Protein AF-A0A6J4H615-F1 (afdb_monomer_lite)

pLDDT: mean 82.43, std 14.55, range [52.75, 98.38]

Structure (mmCIF, N/CA/C/O backbone):
data_AF-A0A6J4H615-F1
#
_entry.id   AF-A0A6J4H615-F1
#
loop_
_atom_site.group_PDB
_atom_site.id
_atom_site.type_symbol
_atom_site.label_atom_id
_atom_site.label_alt_id
_atom_site.label_comp_id
_atom_site.label_asym_id
_atom_site.label_entity_id
_atom_site.label_seq_id
_atom_site.pdbx_PDB_ins_code
_atom_site.Cartn_x
_atom_site.Cartn_y
_atom_site.Cartn_z
_atom_site.occupancy
_atom_site.B_iso_or_equiv
_atom_site.auth_seq_id
_atom_site.auth_comp_id
_atom_site.auth_asym_id
_atom_site.auth_atom_id
_atom_site.pdbx_PDB_model_num
ATOM 1 N N . MET A 1 1 ? -16.030 -20.386 21.856 1.00 77.75 1 MET A N 1
ATOM 2 C CA . MET A 1 1 ? -17.276 -19.625 21.632 1.00 77.75 1 MET A CA 1
ATOM 3 C C . MET A 1 1 ? -18.401 -20.639 21.566 1.00 77.75 1 MET A C 1
ATOM 5 O O . MET A 1 1 ? -18.204 -21.669 20.930 1.00 77.75 1 MET A O 1
ATOM 9 N N . ARG A 1 2 ? -19.495 -20.436 22.300 1.00 85.88 2 ARG A N 1
ATOM 10 C CA . ARG A 1 2 ? -20.699 -21.267 22.154 1.00 85.88 2 ARG A CA 1
ATOM 11 C C . ARG A 1 2 ? -21.438 -20.882 20.863 1.00 85.88 2 ARG A C 1
ATOM 13 O O . ARG A 1 2 ? -21.139 -19.844 20.277 1.00 85.88 2 ARG A O 1
ATOM 20 N N . ALA A 1 3 ? -22.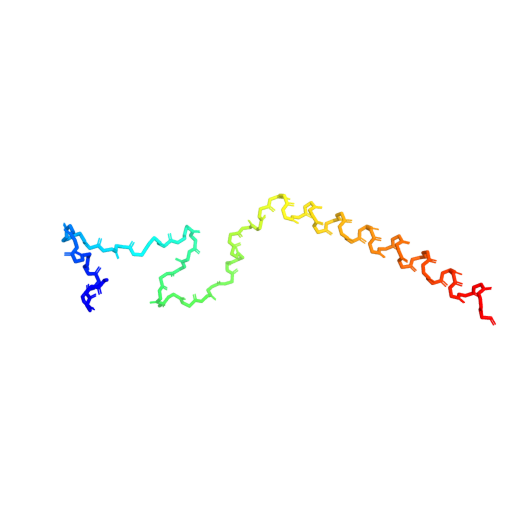367 -21.722 20.408 1.00 87.31 3 ALA A N 1
ATOM 21 C CA . ALA A 1 3 ? -23.106 -21.493 19.161 1.00 87.31 3 ALA A CA 1
ATOM 22 C C . ALA A 1 3 ? -23.955 -20.205 19.179 1.00 87.31 3 ALA A C 1
ATOM 24 O O . ALA A 1 3 ? -24.233 -19.641 18.130 1.00 87.31 3 ALA A O 1
ATOM 25 N N . ASP A 1 4 ? -24.314 -19.721 20.369 1.00 83.38 4 ASP A N 1
ATOM 26 C CA . ASP A 1 4 ? -25.015 -18.459 20.633 1.00 83.38 4 ASP A CA 1
ATOM 27 C C . ASP A 1 4 ? -24.085 -17.228 20.654 1.00 83.38 4 ASP A C 1
ATOM 29 O O . ASP A 1 4 ? -24.533 -16.114 20.902 1.00 83.38 4 ASP A O 1
ATOM 33 N N . GLY A 1 5 ? -22.780 -17.410 20.432 1.00 84.50 5 GLY A N 1
ATOM 34 C CA . GLY A 1 5 ? -21.793 -16.331 20.466 1.00 84.50 5 GLY A CA 1
ATOM 35 C C . GLY A 1 5 ? -21.274 -15.965 21.859 1.00 84.50 5 GLY A C 1
ATOM 36 O O . GLY A 1 5 ? -20.483 -15.028 22.003 1.00 84.50 5 GLY A O 1
ATOM 37 N N . THR A 1 6 ? -21.631 -16.736 22.88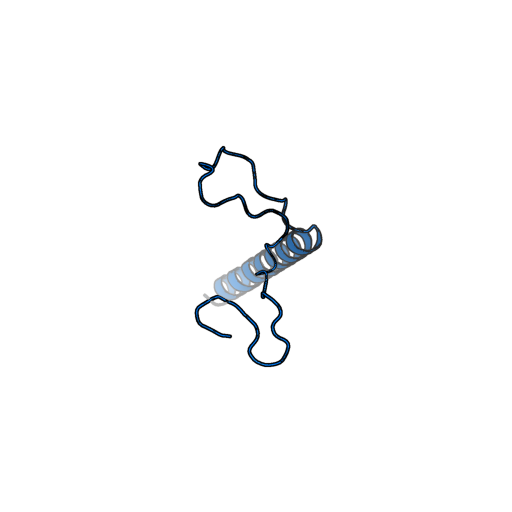8 1.00 92.12 6 THR A N 1
ATOM 38 C CA . THR A 1 6 ? -21.194 -16.488 24.267 1.00 92.12 6 THR A CA 1
ATOM 39 C C . THR A 1 6 ? -19.800 -17.073 24.552 1.00 92.12 6 THR A C 1
ATOM 41 O O . THR A 1 6 ? -19.439 -18.175 24.109 1.00 92.12 6 THR A O 1
ATOM 44 N N . CYS A 1 7 ? -18.988 -16.360 25.339 1.00 90.81 7 CYS A N 1
ATOM 45 C CA . CYS A 1 7 ? -17.710 -16.851 25.853 1.00 90.81 7 CYS A CA 1
ATOM 46 C C . CYS A 1 7 ? -17.932 -17.982 26.882 1.00 90.81 7 CYS A C 1
ATOM 48 O O . CYS A 1 7 ? -18.581 -17.755 27.906 1.00 90.81 7 CYS A O 1
ATOM 50 N N . PRO A 1 8 ? -17.372 -19.191 26.677 1.00 91.94 8 PRO A N 1
ATOM 51 C CA . PRO A 1 8 ? -17.596 -20.320 27.581 1.00 91.94 8 PRO A CA 1
ATOM 52 C C . PRO A 1 8 ? -16.951 -20.143 28.965 1.00 91.94 8 PRO A C 1
ATOM 54 O O . PRO A 1 8 ? -17.385 -20.803 29.904 1.00 91.94 8 PRO A O 1
ATOM 57 N N . THR A 1 9 ? -15.962 -19.253 29.099 1.00 91.81 9 THR A N 1
ATOM 58 C CA . THR A 1 9 ? -15.186 -19.057 30.335 1.00 91.81 9 THR A CA 1
ATOM 59 C C . THR A 1 9 ? -15.795 -18.015 31.270 1.00 91.81 9 THR A C 1
ATOM 61 O O . THR A 1 9 ? -15.811 -18.213 32.477 1.00 91.81 9 THR A O 1
ATOM 64 N N . CYS A 1 10 ? -16.286 -16.895 30.735 1.00 93.06 10 CYS A N 1
ATOM 65 C CA . CYS A 1 10 ? -16.777 -15.770 31.542 1.00 93.06 10 CYS A CA 1
ATOM 66 C C . CYS A 1 10 ? -18.246 -15.408 31.286 1.00 93.06 10 CYS A C 1
ATOM 68 O O . CYS A 1 10 ? -18.750 -14.474 31.899 1.00 93.06 10 CYS A O 1
ATOM 70 N N . GLY A 1 11 ? -18.930 -16.103 30.368 1.00 89.19 11 GLY A N 1
ATOM 71 C CA . GLY A 1 11 ? -20.353 -15.889 30.083 1.00 89.19 11 GLY A CA 1
ATOM 72 C C . GLY A 1 11 ? -20.683 -14.590 29.341 1.00 89.19 11 GLY A C 1
ATOM 73 O O . GLY A 1 11 ? -21.853 -14.284 29.150 1.00 89.19 11 GLY A O 1
ATOM 74 N N . ARG A 1 12 ? -19.678 -13.818 28.912 1.00 89.62 12 ARG A N 1
ATOM 75 C CA . ARG A 1 12 ? -19.886 -12.571 28.167 1.00 89.62 12 ARG A CA 1
ATOM 76 C C . ARG A 1 12 ? -20.248 -12.857 26.708 1.00 89.62 12 ARG A C 1
ATOM 78 O O . ARG A 1 12 ? -19.598 -13.694 26.079 1.00 89.62 12 ARG A O 1
ATOM 85 N N . VAL A 1 13 ? -21.225 -12.127 26.171 1.00 88.88 13 VAL A N 1
ATOM 86 C CA . VAL A 1 13 ? -21.513 -12.088 24.728 1.00 88.88 13 VAL A CA 1
ATOM 87 C C . VAL A 1 13 ? -20.345 -11.418 24.008 1.00 88.88 13 VAL A C 1
ATOM 89 O O . VAL A 1 13 ? -19.889 -10.343 24.408 1.00 88.88 13 VAL A O 1
ATOM 92 N N . LEU A 1 14 ? -19.814 -12.084 22.985 1.00 85.38 14 LEU A N 1
ATOM 93 C CA . LEU A 1 14 ? -18.757 -11.527 22.151 1.00 85.38 14 LEU A CA 1
ATOM 94 C C . LEU A 1 14 ? -19.400 -10.690 21.045 1.00 85.38 14 LEU A C 1
ATOM 96 O O . 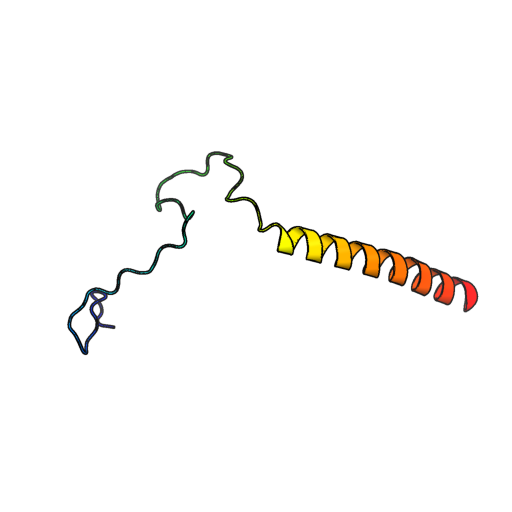LEU A 1 14 ? -19.715 -11.207 19.978 1.00 85.38 14 LEU A O 1
ATOM 100 N N . GLU A 1 15 ? -19.578 -9.396 21.299 1.00 79.00 15 GLU A N 1
ATOM 101 C CA . GLU A 1 15 ? -19.853 -8.440 20.228 1.00 79.00 15 GLU A CA 1
ATOM 102 C C . GLU A 1 15 ? -18.656 -8.461 19.270 1.00 79.00 15 GLU A C 1
ATOM 104 O O . GLU A 1 15 ? -17.536 -8.104 19.661 1.00 79.00 15 GLU A O 1
ATOM 109 N N . LEU A 1 16 ? -18.857 -8.909 18.024 1.00 71.88 16 LEU A N 1
ATOM 110 C CA . LEU A 1 16 ? -17.849 -8.689 16.995 1.00 71.88 16 LEU A CA 1
ATOM 111 C C . LEU A 1 16 ? -17.679 -7.178 16.886 1.00 71.88 16 LEU A C 1
ATOM 113 O O . LEU A 1 16 ? -18.614 -6.456 16.541 1.00 71.88 16 LEU A O 1
ATOM 117 N N . ARG A 1 17 ? -16.478 -6.697 17.219 1.00 70.81 17 ARG A N 1
ATOM 118 C CA . ARG A 1 17 ? -16.093 -5.309 16.988 1.00 70.81 17 ARG A CA 1
ATOM 119 C C . ARG A 1 17 ? -16.343 -5.035 15.509 1.00 70.81 17 ARG A C 1
ATOM 121 O O . ARG A 1 17 ? -15.576 -5.516 14.687 1.00 70.81 17 ARG A O 1
ATOM 128 N N . ARG A 1 18 ? -17.385 -4.268 15.197 1.00 66.75 18 ARG A N 1
ATOM 129 C CA . ARG A 1 18 ? -17.588 -3.679 13.876 1.00 66.75 18 ARG A CA 1
ATOM 130 C C . ARG A 1 18 ? -16.487 -2.633 13.665 1.00 66.75 18 ARG A C 1
ATOM 132 O O . ARG A 1 18 ? -16.409 -1.694 14.473 1.00 66.75 18 ARG A O 1
ATOM 139 N N . PRO A 1 19 ? -15.572 -2.799 12.693 1.00 66.44 19 PRO A N 1
ATOM 140 C CA . PRO A 1 19 ? -14.750 -1.712 12.206 1.00 66.44 19 PRO A CA 1
ATOM 141 C C . PRO A 1 19 ? -15.560 -0.420 12.039 1.00 66.44 19 PRO A C 1
ATOM 143 O O . PRO A 1 19 ? -16.668 -0.442 11.500 1.00 66.44 19 PRO A O 1
ATOM 146 N N . PRO A 1 20 ? -15.046 0.726 12.511 1.00 68.81 20 PRO A N 1
ATOM 147 C CA . PRO A 1 20 ? -15.685 2.000 12.218 1.00 68.81 20 PRO A CA 1
ATOM 148 C C . PRO A 1 20 ? -15.777 2.179 10.694 1.00 68.81 20 PRO A C 1
ATOM 150 O O . PRO A 1 20 ? -14.751 2.179 10.017 1.00 68.81 20 PRO A O 1
ATOM 153 N N . GLY A 1 21 ? -17.001 2.318 10.172 1.00 64.62 21 GLY A N 1
ATOM 154 C CA . GLY A 1 21 ? -17.266 2.559 8.749 1.00 64.62 21 GLY A CA 1
ATOM 155 C C . GLY A 1 21 ? -17.851 1.388 7.949 1.00 64.62 21 GLY A C 1
ATOM 156 O O . GLY A 1 21 ? -18.021 1.541 6.746 1.00 64.62 21 GLY A O 1
ATOM 157 N N . GLU A 1 22 ? -18.173 0.243 8.559 1.00 63.31 22 GLU A N 1
ATOM 158 C CA . GLU A 1 22 ? -18.929 -0.809 7.858 1.00 63.31 22 GLU A CA 1
ATOM 159 C C . GLU A 1 22 ? -20.444 -0.558 7.928 1.00 63.31 22 GLU A C 1
ATOM 161 O O . GLU A 1 22 ? -20.988 -0.532 9.043 1.00 63.31 22 GLU A O 1
ATOM 166 N N . PRO A 1 23 ? -21.139 -0.434 6.779 1.00 60.66 23 PRO A N 1
ATOM 167 C CA . PRO A 1 23 ? -22.587 -0.256 6.749 1.00 60.66 23 PRO A CA 1
ATOM 168 C C . PRO A 1 23 ? -23.319 -1.471 7.340 1.00 60.66 23 PRO A C 1
ATOM 170 O O . PRO A 1 23 ? -22.776 -2.584 7.456 1.00 60.66 23 PRO A O 1
ATOM 173 N N . ALA A 1 24 ? -24.558 -1.265 7.781 1.00 60.69 24 ALA A N 1
ATOM 174 C CA . ALA A 1 24 ? -25.395 -2.362 8.233 1.00 60.69 24 ALA A CA 1
ATOM 175 C C . ALA A 1 24 ? -25.743 -3.258 7.034 1.00 60.69 24 ALA A C 1
ATOM 177 O O . ALA A 1 24 ? -25.974 -2.790 5.921 1.00 60.69 24 ALA A O 1
ATOM 178 N N . ALA A 1 25 ? -25.767 -4.577 7.251 1.00 55.22 25 ALA A N 1
ATOM 179 C CA . ALA A 1 25 ? -26.178 -5.521 6.219 1.00 55.22 25 ALA A CA 1
ATOM 180 C C . ALA A 1 25 ? -27.652 -5.252 5.862 1.00 55.22 25 ALA A C 1
ATOM 182 O O . ALA A 1 25 ? -28.546 -5.639 6.612 1.00 55.22 25 ALA A O 1
ATOM 183 N N . GLY A 1 26 ? -27.885 -4.539 4.756 1.00 57.78 26 GLY A N 1
ATOM 184 C CA . GLY A 1 26 ? -29.212 -4.098 4.316 1.00 57.78 26 GLY A CA 1
ATOM 185 C C . GLY A 1 26 ? -29.242 -2.720 3.647 1.00 57.78 26 GLY A C 1
ATOM 186 O O . GLY A 1 26 ? -30.206 -2.422 2.947 1.00 57.78 26 GLY A O 1
ATOM 187 N N . GLU A 1 27 ? -28.201 -1.903 3.807 1.00 57.94 27 GLU A N 1
ATOM 188 C CA . GLU A 1 27 ? -28.081 -0.614 3.118 1.00 57.94 27 GLU A CA 1
ATOM 189 C C . GLU A 1 27 ? -27.453 -0.839 1.733 1.00 57.94 27 GLU A C 1
ATOM 191 O O . GLU A 1 27 ? -26.327 -1.325 1.609 1.00 57.94 27 GLU A O 1
ATOM 196 N N . ALA A 1 28 ? -28.223 -0.570 0.673 1.00 54.84 28 ALA A N 1
ATOM 197 C CA . ALA A 1 28 ? -27.707 -0.564 -0.691 1.00 54.84 28 ALA A CA 1
ATOM 198 C C . ALA A 1 28 ? -26.586 0.484 -0.786 1.00 54.84 28 ALA A C 1
ATOM 200 O O . ALA A 1 28 ? -26.745 1.559 -0.209 1.00 54.84 28 ALA A O 1
ATOM 201 N N . PRO A 1 29 ? -25.468 0.203 -1.479 1.00 52.75 29 PRO A N 1
ATOM 202 C CA . PRO A 1 29 ? -24.369 1.148 -1.573 1.00 52.75 29 PRO A CA 1
ATOM 203 C C . PRO A 1 29 ? -24.821 2.332 -2.428 1.00 52.75 29 PRO A C 1
ATOM 205 O O . PRO A 1 29 ? -24.764 2.297 -3.657 1.00 52.75 29 PRO A O 1
ATOM 208 N N . GLU A 1 30 ? -25.303 3.377 -1.765 1.00 57.56 30 GLU A N 1
ATOM 209 C CA . GLU A 1 30 ? -25.211 4.734 -2.276 1.00 57.56 30 GLU A CA 1
ATOM 210 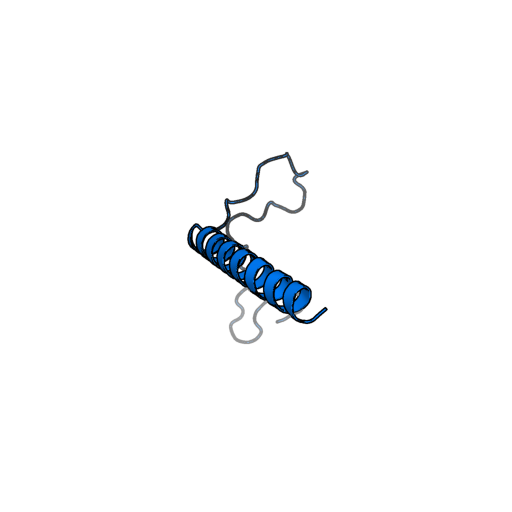C C . GLU A 1 30 ? -23.723 4.987 -2.557 1.00 57.56 30 GLU A C 1
ATOM 212 O O . GLU A 1 30 ? -22.854 4.446 -1.870 1.00 57.56 30 GLU A O 1
ATOM 217 N N . GLU A 1 31 ? -23.417 5.725 -3.621 1.00 59.53 31 GLU A N 1
ATOM 218 C CA . GLU A 1 31 ? -22.063 6.004 -4.115 1.00 59.53 31 GLU A CA 1
ATOM 219 C C . GLU A 1 31 ? -21.314 6.955 -3.157 1.00 59.53 31 GLU A C 1
ATOM 221 O O . GLU A 1 31 ? -20.765 7.985 -3.532 1.00 59.53 31 GLU A O 1
ATOM 226 N N . GLU A 1 32 ? -21.333 6.642 -1.868 1.00 58.03 32 GLU A N 1
ATOM 227 C CA . GLU A 1 32 ? -20.566 7.294 -0.836 1.00 58.03 32 GLU A CA 1
ATOM 228 C C . GLU A 1 32 ? -19.168 6.700 -0.909 1.00 58.03 32 GLU A C 1
ATOM 230 O O . GLU A 1 32 ? -18.926 5.545 -0.547 1.00 58.03 32 GLU A O 1
ATOM 235 N N . ALA A 1 33 ? -18.239 7.485 -1.458 1.00 59.91 33 ALA A N 1
ATOM 236 C CA . ALA A 1 33 ? -16.824 7.170 -1.421 1.00 59.91 33 ALA A CA 1
ATOM 237 C C . ALA A 1 33 ? -16.469 6.776 0.019 1.00 59.91 33 ALA A C 1
ATOM 239 O O . ALA A 1 33 ? -16.479 7.620 0.917 1.00 59.91 33 ALA A O 1
ATOM 240 N N . GLY A 1 34 ? -16.222 5.478 0.224 1.00 62.84 34 GLY A N 1
ATOM 241 C CA . GLY A 1 34 ? -15.957 4.908 1.537 1.00 62.84 34 GLY A CA 1
ATOM 242 C C . GLY A 1 34 ? -14.835 5.651 2.270 1.00 62.84 34 GLY A C 1
ATOM 243 O O . GLY A 1 34 ? -14.101 6.435 1.658 1.00 62.84 34 GLY A O 1
ATOM 244 N N . PRO A 1 35 ? -14.677 5.415 3.584 1.00 70.62 35 PRO A N 1
ATOM 245 C CA . PRO A 1 35 ? -13.747 6.160 4.425 1.00 70.62 35 PRO A CA 1
ATOM 246 C C . PRO A 1 35 ? -12.389 6.332 3.739 1.00 70.62 35 PRO A C 1
ATOM 248 O O . PRO A 1 35 ? -11.739 5.361 3.342 1.00 70.62 35 PRO A O 1
ATOM 251 N N . ALA A 1 36 ? -11.994 7.596 3.548 1.00 76.12 36 ALA A N 1
ATOM 252 C CA . ALA A 1 36 ? -10.830 7.941 2.750 1.00 76.12 36 ALA A CA 1
ATOM 253 C C . ALA A 1 36 ? -9.589 7.204 3.265 1.00 76.12 36 ALA A C 1
ATOM 255 O O . ALA A 1 36 ? -9.284 7.235 4.460 1.00 76.12 36 ALA A O 1
ATOM 256 N N . ALA A 1 37 ? -8.850 6.573 2.347 1.00 82.12 37 ALA A N 1
ATOM 257 C CA . ALA A 1 37 ? -7.651 5.826 2.700 1.00 82.12 37 ALA A CA 1
ATOM 258 C C . ALA A 1 37 ? -6.681 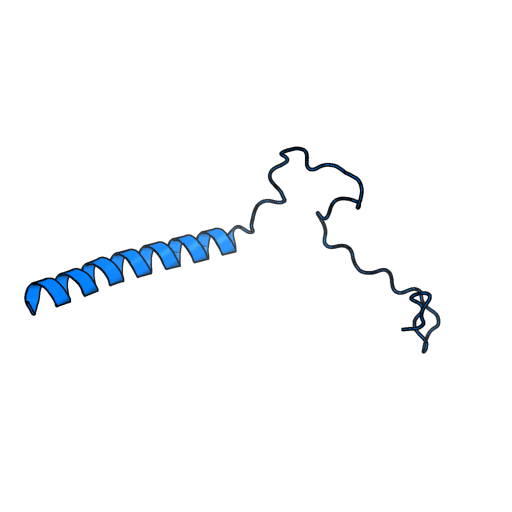6.690 3.541 1.00 82.12 37 ALA A C 1
ATOM 260 O O . ALA A 1 37 ? -6.498 7.878 3.221 1.00 82.12 37 ALA A O 1
ATOM 261 N N . PRO A 1 38 ? -6.028 6.109 4.571 1.00 89.56 38 PRO A N 1
ATOM 262 C CA . PRO A 1 38 ? -5.108 6.831 5.444 1.00 89.56 38 PRO A CA 1
ATOM 263 C C . PRO A 1 38 ? -4.031 7.589 4.660 1.00 89.56 38 PRO A C 1
ATOM 265 O O . PRO A 1 38 ? -3.514 7.103 3.653 1.00 89.56 38 PRO A O 1
ATOM 268 N N . TRP A 1 39 ? -3.639 8.771 5.138 1.00 93.06 39 TRP A N 1
ATOM 269 C CA . TRP A 1 39 ? -2.674 9.628 4.437 1.00 93.06 39 TRP A CA 1
ATOM 270 C C . TRP A 1 39 ? -1.327 8.932 4.187 1.00 93.06 39 TRP A C 1
ATOM 272 O O . TRP A 1 39 ? -0.750 9.056 3.108 1.00 93.06 39 TRP A O 1
ATOM 282 N N . HIS A 1 40 ? -0.864 8.134 5.152 1.00 92.50 40 HIS A N 1
ATOM 283 C CA . HIS A 1 40 ? 0.363 7.352 5.036 1.00 92.50 40 HIS A CA 1
ATOM 284 C C . HIS A 1 40 ? 0.316 6.347 3.877 1.00 92.50 40 HIS A C 1
ATOM 286 O O . HIS A 1 40 ? 1.322 6.149 3.199 1.00 92.50 40 HIS A O 1
ATOM 292 N N . PHE A 1 41 ? -0.845 5.738 3.608 1.00 93.31 41 PHE A N 1
ATOM 293 C CA . PHE A 1 41 ? -1.004 4.787 2.506 1.00 93.31 41 PHE A CA 1
ATOM 294 C C . PHE A 1 41 ? -0.795 5.470 1.148 1.00 93.31 41 PHE A C 1
ATOM 296 O O . PHE A 1 41 ? -0.083 4.953 0.289 1.00 93.31 41 PHE A O 1
ATOM 303 N N . LYS A 1 42 ? -1.329 6.687 0.987 1.00 91.88 42 LYS A N 1
ATOM 304 C CA . LYS A 1 42 ? -1.114 7.510 -0.214 1.00 91.88 42 LYS A CA 1
ATOM 305 C C . LYS A 1 42 ? 0.368 7.858 -0.404 1.00 91.88 42 LYS A C 1
ATOM 307 O O . LYS A 1 42 ? 0.871 7.780 -1.521 1.00 91.88 42 LYS A O 1
ATOM 312 N N . VAL A 1 43 ? 1.081 8.180 0.680 1.00 96.56 43 VAL A N 1
ATOM 313 C CA . VAL A 1 43 ? 2.533 8.444 0.643 1.00 96.56 43 VAL A CA 1
ATOM 314 C C . VAL A 1 43 ? 3.319 7.201 0.215 1.00 96.56 43 VAL A C 1
ATOM 316 O O . VAL A 1 43 ? 4.201 7.304 -0.635 1.00 96.56 43 VAL A O 1
ATOM 319 N N . MET A 1 44 ? 2.982 6.022 0.746 1.00 97.06 44 MET A N 1
ATOM 320 C CA . MET A 1 44 ? 3.619 4.760 0.347 1.00 97.06 44 MET A CA 1
ATOM 321 C C . MET A 1 44 ? 3.403 4.450 -1.140 1.00 97.06 44 MET A C 1
ATOM 323 O O . MET A 1 44 ? 4.349 4.058 -1.822 1.00 97.06 44 MET A O 1
ATOM 327 N N . LEU A 1 45 ? 2.191 4.676 -1.659 1.00 96.94 45 LEU A N 1
ATOM 328 C CA . LEU A 1 45 ? 1.894 4.510 -3.085 1.00 96.94 45 LEU A CA 1
ATOM 329 C C . LEU A 1 45 ? 2.697 5.473 -3.963 1.00 96.94 45 LEU A C 1
ATOM 331 O O . LEU A 1 45 ? 3.241 5.053 -4.983 1.00 96.94 45 LEU A O 1
ATOM 335 N N . LEU A 1 46 ? 2.812 6.740 -3.559 1.00 97.56 46 LEU A N 1
ATOM 336 C CA . LEU A 1 46 ? 3.604 7.728 -4.290 1.00 97.56 46 LEU A CA 1
ATOM 337 C C . LEU A 1 46 ? 5.086 7.326 -4.347 1.00 97.56 46 LEU A C 1
ATOM 339 O O . LEU A 1 46 ? 5.695 7.356 -5.416 1.00 97.56 46 LEU A O 1
ATOM 343 N N . ALA A 1 47 ? 5.650 6.903 -3.212 1.00 98.06 47 ALA A N 1
ATOM 344 C CA . ALA A 1 47 ? 7.033 6.440 -3.133 1.00 98.06 47 ALA A CA 1
ATOM 345 C C . ALA A 1 47 ? 7.275 5.199 -4.010 1.00 98.06 47 ALA A C 1
ATOM 347 O O . ALA A 1 47 ? 8.275 5.134 -4.729 1.00 98.06 47 ALA A O 1
ATOM 348 N N . LEU A 1 48 ? 6.342 4.241 -4.000 1.00 97.94 48 LEU A N 1
ATOM 349 C CA . LEU A 1 48 ? 6.406 3.054 -4.850 1.00 97.94 48 LEU A CA 1
ATOM 350 C C . LEU A 1 48 ? 6.360 3.424 -6.338 1.00 97.94 48 LEU A C 1
ATOM 352 O O . LEU A 1 48 ? 7.199 2.956 -7.104 1.00 97.94 48 LEU A O 1
ATOM 356 N N . ALA A 1 49 ? 5.425 4.284 -6.745 1.00 98.38 49 ALA A N 1
ATOM 357 C CA . ALA A 1 49 ? 5.304 4.724 -8.133 1.00 98.38 49 ALA A CA 1
ATOM 358 C C . ALA A 1 49 ? 6.582 5.428 -8.618 1.00 98.38 49 ALA A C 1
ATOM 360 O O . ALA A 1 49 ? 7.083 5.118 -9.700 1.00 98.38 49 ALA A O 1
ATOM 361 N N . ALA A 1 50 ? 7.155 6.312 -7.796 1.00 98.25 50 ALA A N 1
ATOM 362 C CA . ALA A 1 50 ? 8.413 6.988 -8.105 1.00 98.25 50 ALA A CA 1
ATOM 363 C C . ALA A 1 50 ? 9.582 5.997 -8.263 1.00 98.25 50 ALA A C 1
ATOM 365 O O . ALA A 1 50 ? 10.344 6.081 -9.229 1.00 98.25 50 ALA A O 1
ATOM 366 N N . TYR A 1 51 ? 9.703 5.024 -7.354 1.00 97.56 51 TYR A N 1
ATOM 367 C CA . TYR A 1 51 ? 10.740 3.994 -7.429 1.00 97.56 51 TYR A CA 1
ATOM 368 C C . TYR A 1 51 ? 10.603 3.127 -8.685 1.00 97.56 51 TYR A C 1
ATOM 370 O O . TYR A 1 51 ? 11.596 2.862 -9.366 1.00 97.56 51 TYR A O 1
ATOM 378 N N . LEU A 1 52 ? 9.379 2.710 -9.013 1.00 97.56 52 LEU A N 1
ATOM 379 C CA . LEU A 1 52 ? 9.109 1.904 -10.201 1.00 97.56 52 LEU A CA 1
ATOM 380 C C . LEU A 1 52 ? 9.373 2.683 -11.490 1.00 97.56 52 LEU A C 1
ATOM 382 O O . LEU A 1 52 ? 9.944 2.114 -12.413 1.00 97.56 52 LEU A O 1
ATOM 386 N N . ALA A 1 53 ? 9.037 3.973 -11.547 1.00 97.38 53 ALA A N 1
ATOM 387 C CA . ALA A 1 53 ? 9.362 4.821 -12.693 1.00 97.38 53 ALA A CA 1
ATOM 388 C C . ALA A 1 53 ? 10.882 4.919 -12.900 1.00 97.38 53 ALA A C 1
ATOM 390 O O . ALA A 1 53 ? 11.375 4.683 -14.004 1.00 97.38 53 ALA A O 1
ATOM 391 N N . TRP A 1 54 ? 11.639 5.178 -11.827 1.00 97.12 54 TRP A N 1
ATOM 392 C CA . TRP A 1 54 ? 13.103 5.214 -11.879 1.00 97.12 54 TRP A CA 1
ATOM 393 C C . TRP A 1 54 ? 13.698 3.875 -12.329 1.00 97.12 54 TRP A C 1
ATOM 395 O O . TRP A 1 54 ? 14.544 3.824 -13.224 1.00 97.12 54 TRP A O 1
ATOM 405 N N . ARG A 1 55 ? 13.227 2.771 -11.740 1.00 94.56 55 ARG A N 1
ATOM 406 C CA . ARG A 1 55 ? 13.656 1.417 -12.107 1.00 94.56 55 ARG A CA 1
ATOM 407 C C . ARG A 1 55 ? 13.269 1.045 -13.531 1.00 94.56 55 ARG A C 1
ATOM 409 O O . ARG A 1 55 ? 14.052 0.372 -14.190 1.00 94.56 55 ARG A O 1
ATOM 416 N N . GLY A 1 56 ? 12.114 1.495 -14.007 1.00 96.50 56 GLY A N 1
ATOM 417 C CA . GLY A 1 56 ? 11.665 1.308 -15.380 1.00 96.50 56 GLY A CA 1
ATOM 418 C C . GLY A 1 56 ? 12.607 1.990 -16.364 1.00 96.50 56 GLY A C 1
ATOM 419 O O . GLY A 1 56 ? 13.100 1.337 -17.276 1.00 96.50 56 GLY A O 1
ATOM 420 N N . VAL A 1 57 ? 12.947 3.260 -16.129 1.00 95.62 57 VAL A N 1
ATOM 421 C CA . VAL A 1 57 ? 13.912 3.995 -16.966 1.00 95.62 57 VAL A CA 1
ATOM 422 C C . VAL A 1 57 ? 15.290 3.330 -16.936 1.00 95.62 57 VAL A C 1
ATOM 424 O O . VAL A 1 57 ? 15.878 3.096 -17.990 1.00 95.62 57 VAL A O 1
ATOM 427 N N . GLN A 1 58 ? 15.787 2.973 -15.748 1.00 90.50 58 GLN A N 1
ATOM 428 C CA . GLN A 1 58 ? 17.071 2.283 -15.595 1.00 90.50 58 GLN A CA 1
ATOM 429 C C . GLN A 1 58 ? 17.087 0.933 -16.327 1.00 90.50 58 GLN A C 1
ATOM 431 O O . GLN A 1 58 ? 18.042 0.629 -17.037 1.00 90.50 58 GLN A O 1
ATOM 436 N N . GLY A 1 59 ? 16.040 0.126 -16.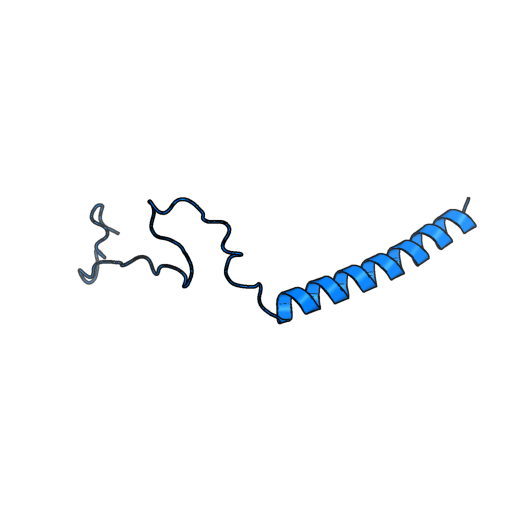154 1.00 92.69 59 GLY A N 1
ATOM 437 C CA . GLY A 1 59 ? 15.921 -1.191 -16.770 1.00 92.69 59 GLY A CA 1
ATOM 438 C C . GLY A 1 59 ? 15.805 -1.106 -18.288 1.00 92.69 59 GLY A C 1
ATOM 439 O O . GLY A 1 59 ? 16.549 -1.783 -18.989 1.00 92.69 59 GLY A O 1
ATOM 440 N N . VAL A 1 60 ? 14.932 -0.235 -18.803 1.00 94.50 60 VAL A N 1
ATOM 441 C CA . VAL A 1 60 ? 14.757 -0.030 -20.250 1.00 94.50 60 VAL A CA 1
ATOM 442 C C . VAL A 1 60 ? 16.038 0.506 -20.885 1.00 94.50 60 VAL A C 1
ATOM 444 O O . VAL A 1 60 ? 16.430 0.019 -21.940 1.00 94.50 60 VAL A O 1
ATOM 447 N N . GLY A 1 61 ? 16.732 1.446 -20.238 1.00 91.56 61 GLY A N 1
ATOM 448 C CA . GLY A 1 61 ? 18.030 1.936 -20.710 1.00 91.56 61 GLY A CA 1
ATOM 449 C C . GLY A 1 61 ? 19.110 0.848 -20.726 1.00 91.56 61 GLY A C 1
ATOM 450 O O . GLY A 1 61 ? 19.854 0.723 -21.699 1.00 91.56 61 GLY A O 1
ATOM 451 N N . TRP A 1 62 ? 19.178 0.017 -19.681 1.00 93.25 62 TRP A N 1
ATOM 452 C CA . TRP A 1 62 ? 20.088 -1.131 -19.653 1.00 93.25 62 TRP A CA 1
ATOM 453 C C . TRP A 1 62 ? 19.786 -2.126 -20.783 1.00 93.25 62 TRP A C 1
ATOM 455 O O . TRP A 1 62 ? 20.697 -2.496 -21.516 1.00 93.25 62 TRP A O 1
ATOM 465 N N . VAL A 1 63 ? 18.516 -2.490 -20.987 1.00 92.94 63 VAL A N 1
ATOM 466 C CA . VAL A 1 63 ? 18.105 -3.388 -22.081 1.00 92.94 63 VAL A CA 1
ATOM 467 C C . VAL A 1 63 ? 18.442 -2.786 -23.444 1.00 92.94 63 VAL A C 1
ATOM 469 O O . VAL A 1 63 ? 19.045 -3.461 -24.267 1.00 92.94 63 VAL A O 1
ATOM 472 N N . ALA A 1 64 ? 18.108 -1.516 -23.676 1.00 92.06 64 ALA A N 1
ATOM 473 C CA . ALA A 1 64 ? 18.359 -0.846 -24.951 1.00 92.06 64 ALA A CA 1
ATOM 474 C C . ALA A 1 64 ? 19.854 -0.701 -25.279 1.00 92.06 64 ALA A C 1
ATOM 476 O O . ALA A 1 64 ? 20.208 -0.607 -26.445 1.00 92.06 64 ALA A O 1
ATOM 477 N N . SER A 1 65 ? 20.723 -0.665 -24.264 1.00 87.25 65 SER A N 1
ATOM 478 C CA . SER A 1 65 ? 22.179 -0.582 -24.449 1.00 87.25 65 SER A CA 1
ATOM 479 C C . SER A 1 65 ? 22.867 -1.939 -24.615 1.00 87.25 65 SER A C 1
ATOM 481 O O . SER A 1 65 ? 24.009 -1.976 -25.063 1.00 87.25 65 SER A O 1
ATOM 483 N N . HIS A 1 66 ? 22.208 -3.032 -24.226 1.00 86.06 66 HIS A N 1
ATOM 484 C CA . HIS A 1 66 ? 22.727 -4.401 -24.331 1.00 86.06 66 HIS A CA 1
ATOM 485 C C . HIS A 1 66 ? 22.114 -5.193 -25.499 1.00 86.06 66 HIS A C 1
ATOM 487 O O . HIS A 1 66 ? 22.445 -6.367 -25.667 1.00 86.06 66 HIS A O 1
ATOM 493 N N . LEU A 1 67 ? 21.220 -4.568 -26.270 1.00 74.94 67 LEU A N 1
ATOM 494 C CA . LEU A 1 67 ? 20.661 -5.083 -27.520 1.00 74.94 67 LEU A CA 1
ATOM 495 C C . LEU A 1 67 ? 21.523 -4.636 -28.708 1.00 74.94 67 LEU A C 1
ATOM 497 O O . LEU A 1 67 ? 21.725 -5.468 -29.618 1.00 74.94 67 LEU A O 1
#

Organism: NCBI:txid310071

Sequence (67 aa):
MRADGTCPTCGRVLELRRPPGEPAAGEAPEEEAGPAAPWHFKVMLLALAAYLAWRGVQGVGWVASHL

Radius of gyration: 24.15 Å; chains: 1; bounding box: 52×31×59 Å

Foldseek 3Di:
DPPQQADPPPRDRDDPPDDPFDDDPPDDDDVPPGDDDDPVVVVVVVVVVVVVVVVVVVVVVVVVVVD

Secondary structure (DSSP, 8-state):
--TTSB-TTT--B------TTPPPTT----S---SPPPHHHHHHHHHHHHHHHHHHHHHHHHHHHH-